Protein AF-A0A8D0LCL1-F1 (afdb_monomer)

Radius of gyration: 14.92 Å; Cα contacts (8 Å, |Δi|>4): 48; chains: 1; bounding box: 39×23×30 Å

Nearest PDB structures (foldseek):
  3te5-assembly1_C  TM=9.318E-01  e=7.382E-05  Saccharomyces cerevisiae S288C
  3tdh-assembly1_C  TM=9.309E-01  e=7.904E-05  Saccharomyces cerevisiae S288C
  3t4n-assembly1_C  TM=9.321E-01  e=1.365E-04  Saccharomyces cerevisiae S288C
  2qlv-assembly2_F  TM=9.207E-01  e=1.921E-04  Saccharomyces cerevisiae
  2qrd-assembly1_G  TM=9.469E-01  e=3.552E-04  Schizosaccharomyces pombe

Secondary structure (DSSP, 8-state):
-HHHHTS-GGGGS-SS-----EETTS-HHHHHHHHHHHT-S--PEEETTTTEEEE-

Structure (mmCIF, N/CA/C/O backbone):
data_AF-A0A8D0LCL1-F1
#
_entry.id   AF-A0A8D0LCL1-F1
#
loop_
_atom_site.group_PDB
_atom_site.id
_atom_site.type_symbol
_atom_site.label_atom_id
_atom_site.label_alt_id
_atom_site.label_comp_id
_atom_site.label_asym_id
_atom_site.label_entity_id
_atom_sit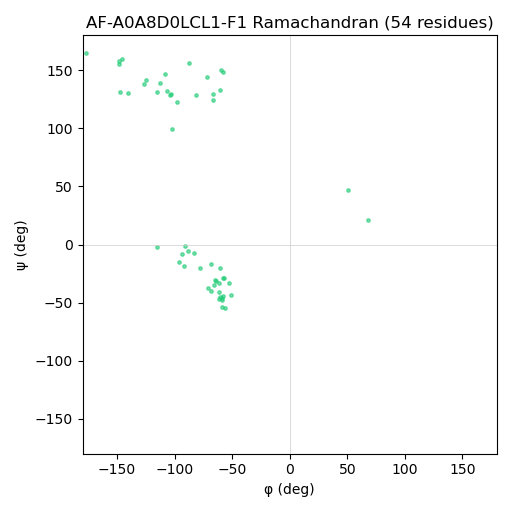e.label_seq_id
_atom_site.pdbx_PDB_ins_code
_atom_site.Cartn_x
_atom_site.Cartn_y
_atom_site.Cartn_z
_atom_site.occupancy
_atom_site.B_iso_or_equiv
_atom_site.auth_seq_id
_atom_site.auth_comp_id
_atom_site.auth_asym_id
_atom_site.auth_atom_id
_atom_site.pdbx_PDB_model_num
ATOM 1 N N . MET A 1 1 ? 22.324 -14.177 -13.056 1.00 61.69 1 MET A N 1
ATOM 2 C CA . MET A 1 1 ? 22.334 -13.170 -11.962 1.00 61.69 1 MET A CA 1
ATOM 3 C C . MET A 1 1 ? 22.853 -11.785 -12.371 1.00 61.69 1 MET A C 1
ATOM 5 O O . MET A 1 1 ? 22.484 -10.826 -11.708 1.00 61.69 1 MET A O 1
ATOM 9 N N . ARG A 1 2 ? 23.662 -11.636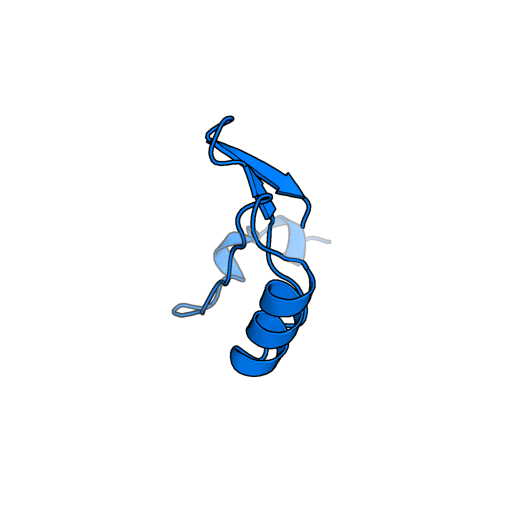 -13.436 1.00 85.44 2 ARG A N 1
ATOM 10 C CA . 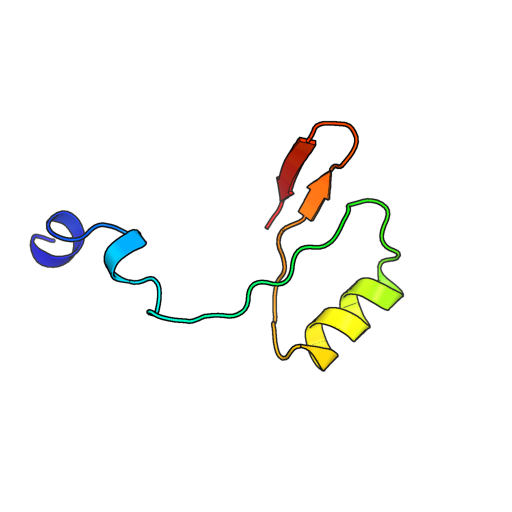ARG A 1 2 ? 24.221 -10.330 -13.849 1.00 85.44 2 ARG A CA 1
ATOM 11 C C . ARG A 1 2 ? 23.148 -9.279 -14.171 1.00 85.44 2 ARG A C 1
ATOM 13 O O . ARG A 1 2 ? 23.225 -8.185 -13.642 1.00 85.44 2 ARG A O 1
ATOM 20 N N . PHE A 1 3 ? 22.111 -9.644 -14.930 1.00 91.38 3 PHE A N 1
ATOM 21 C CA . PHE A 1 3 ? 21.037 -8.723 -15.331 1.00 91.38 3 PHE A CA 1
ATOM 22 C C . PHE A 1 3 ? 20.330 -8.050 -14.142 1.00 91.38 3 PHE A C 1
ATOM 24 O O . PHE A 1 3 ? 20.324 -6.828 -14.063 1.00 91.38 3 PHE A O 1
ATOM 31 N N . MET A 1 4 ? 19.815 -8.825 -13.178 1.00 92.00 4 MET A N 1
ATOM 32 C CA . MET A 1 4 ? 19.117 -8.266 -12.006 1.00 92.00 4 MET A CA 1
ATOM 33 C C . MET A 1 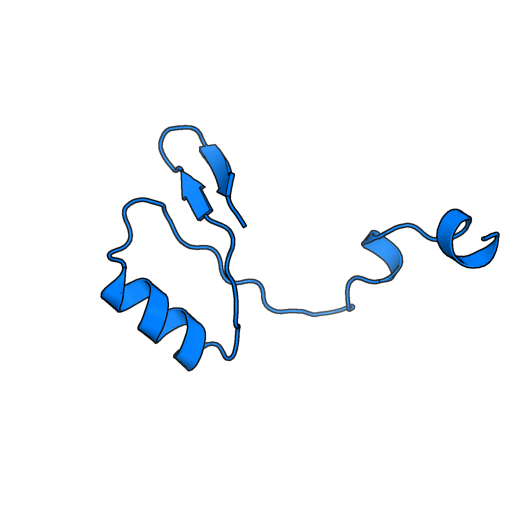4 ? 20.029 -7.423 -11.105 1.00 92.00 4 MET A C 1
ATOM 35 O O . MET A 1 4 ? 19.558 -6.487 -10.480 1.00 92.00 4 MET A O 1
ATOM 39 N N . ARG A 1 5 ? 21.333 -7.729 -11.032 1.00 91.81 5 ARG A N 1
ATOM 40 C CA . ARG A 1 5 ? 22.293 -6.934 -10.242 1.00 91.81 5 ARG A CA 1
ATOM 41 C C . ARG A 1 5 ? 22.715 -5.638 -10.933 1.00 91.81 5 ARG A C 1
ATOM 43 O O . ARG A 1 5 ? 23.216 -4.740 -10.269 1.00 91.81 5 ARG A O 1
ATOM 50 N N . SER A 1 6 ? 22.548 -5.560 -12.249 1.00 94.19 6 SER A N 1
ATOM 51 C CA . SER A 1 6 ? 22.881 -4.380 -13.049 1.00 94.19 6 SER A CA 1
ATOM 52 C C . SER A 1 6 ? 21.735 -3.368 -13.157 1.00 94.19 6 SER A C 1
ATOM 54 O O . SER A 1 6 ? 21.969 -2.298 -13.704 1.00 94.19 6 SER A O 1
ATOM 56 N N . HIS A 1 7 ? 20.541 -3.676 -12.635 1.00 93.94 7 HIS A N 1
ATOM 57 C CA . HIS A 1 7 ? 19.366 -2.798 -12.671 1.00 93.94 7 HIS A CA 1
ATOM 58 C C . HIS A 1 7 ? 18.830 -2.563 -11.256 1.00 93.94 7 HIS A C 1
ATOM 60 O O . HIS A 1 7 ? 18.829 -3.463 -10.416 1.00 93.94 7 HIS A O 1
ATOM 66 N N . LYS A 1 8 ? 18.377 -1.342 -10.980 1.00 93.75 8 LYS A N 1
ATOM 67 C CA . LYS A 1 8 ? 17.737 -0.954 -9.718 1.00 93.75 8 LYS A CA 1
ATOM 68 C C . LYS A 1 8 ? 16.235 -1.226 -9.803 1.00 93.75 8 LYS A C 1
ATOM 70 O O . LYS A 1 8 ? 15.654 -1.175 -10.880 1.00 93.75 8 LYS A O 1
ATOM 75 N N . CYS A 1 9 ? 15.564 -1.414 -8.664 1.00 92.88 9 CYS A N 1
ATOM 76 C CA . CYS A 1 9 ? 14.097 -1.543 -8.640 1.00 92.88 9 CYS A CA 1
ATOM 77 C C . CYS A 1 9 ? 13.388 -0.321 -9.246 1.00 92.88 9 CYS A C 1
ATOM 79 O O . CYS A 1 9 ? 12.303 -0.456 -9.801 1.00 92.88 9 CYS A O 1
ATOM 81 N N . TYR A 1 10 ? 14.019 0.855 -9.162 1.00 94.12 10 TYR A N 1
ATOM 82 C CA . TYR A 1 10 ? 13.521 2.081 -9.779 1.00 94.12 10 TYR A CA 1
ATOM 83 C C . TYR A 1 10 ? 13.410 1.969 -11.304 1.00 94.12 10 TYR A C 1
ATOM 85 O O . TYR A 1 10 ? 12.462 2.493 -11.874 1.00 94.12 10 TYR A O 1
ATOM 93 N N . ASP A 1 11 ? 14.306 1.216 -11.948 1.00 94.31 11 ASP A N 1
ATOM 94 C CA . ASP A 1 11 ? 14.308 1.031 -13.405 1.00 94.31 11 ASP A CA 1
ATOM 95 C C . ASP A 1 11 ? 13.089 0.220 -13.887 1.00 94.31 11 ASP A C 1
ATOM 97 O O . ASP A 1 11 ? 12.763 0.219 -15.070 1.00 94.31 11 ASP A O 1
ATOM 101 N N . ILE A 1 12 ? 12.410 -0.479 -12.969 1.00 94.00 12 ILE A N 1
ATOM 102 C CA . ILE A 1 12 ? 11.206 -1.279 -13.236 1.00 94.00 12 ILE A CA 1
ATOM 103 C C . ILE A 1 12 ? 9.933 -0.442 -13.031 1.00 94.00 12 ILE A C 1
ATOM 105 O O . ILE A 1 12 ? 8.862 -0.813 -13.513 1.00 94.00 12 ILE A O 1
ATOM 109 N N . VAL A 1 13 ? 10.020 0.683 -12.314 1.00 94.19 13 VAL A N 1
ATOM 110 C CA . VAL A 1 13 ? 8.859 1.540 -12.065 1.00 94.19 13 VAL A CA 1
ATOM 111 C C . VAL A 1 13 ? 8.411 2.152 -13.397 1.00 94.19 13 VAL A C 1
ATOM 113 O O . VAL A 1 13 ? 9.216 2.797 -14.071 1.00 94.19 13 VAL A O 1
ATOM 116 N N . PRO A 1 14 ? 7.139 1.978 -13.801 1.00 95.38 14 PRO A N 1
ATOM 117 C CA . PRO A 1 14 ? 6.640 2.573 -15.033 1.00 95.38 14 PRO A CA 1
ATOM 118 C C . PRO A 1 14 ? 6.764 4.098 -15.011 1.00 95.38 14 PRO A C 1
ATOM 120 O O . PRO A 1 14 ? 6.599 4.719 -13.962 1.00 95.38 14 PRO A O 1
ATOM 123 N N . THR A 1 15 ? 6.936 4.712 -16.186 1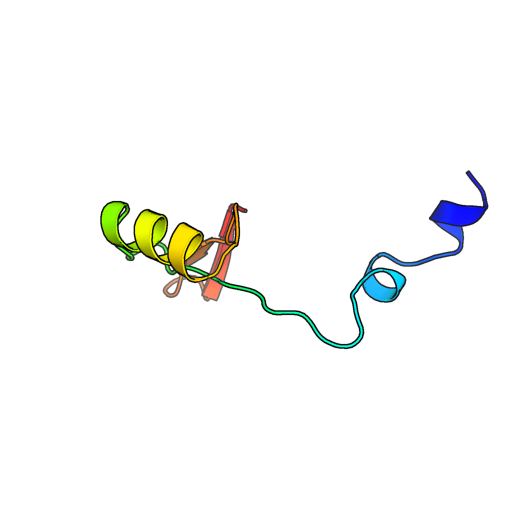.00 96.44 15 THR A N 1
ATOM 124 C CA . THR A 1 15 ? 6.978 6.179 -16.341 1.00 96.44 15 THR A CA 1
ATOM 125 C C . THR A 1 15 ? 5.770 6.873 -15.707 1.00 96.44 15 THR A C 1
ATOM 127 O O . THR A 1 15 ? 5.886 7.975 -15.179 1.00 96.44 15 THR A O 1
ATOM 130 N N . SER A 1 16 ? 4.606 6.220 -15.733 1.00 96.62 16 SER A N 1
ATOM 131 C CA . SER A 1 16 ? 3.419 6.640 -15.000 1.00 96.62 16 SER A CA 1
ATOM 132 C C . SER A 1 16 ? 2.719 5.415 -14.423 1.00 96.62 16 SER A C 1
ATOM 134 O O . SER A 1 16 ? 2.475 4.434 -15.126 1.00 96.62 16 SER A O 1
ATOM 136 N N . SER A 1 17 ? 2.405 5.463 -13.133 1.00 94.31 17 SER A N 1
ATOM 137 C CA . SER A 1 17 ? 1.614 4.443 -12.451 1.00 94.31 17 SER A CA 1
ATOM 138 C C . SER A 1 17 ? 0.739 5.088 -11.376 1.00 94.31 17 SER A C 1
ATOM 140 O O . SER A 1 17 ? 0.989 6.212 -10.940 1.00 94.31 17 SER A O 1
ATOM 142 N N . LYS A 1 18 ? -0.320 4.386 -10.967 1.00 94.31 18 LYS A N 1
ATOM 143 C CA . LYS A 1 18 ? -1.206 4.798 -9.875 1.00 94.31 18 LYS A CA 1
ATOM 144 C C . LYS A 1 18 ? -0.880 3.962 -8.641 1.00 94.31 18 LYS A C 1
ATOM 146 O O . LYS A 1 18 ? -0.892 2.737 -8.721 1.00 94.31 18 LYS A O 1
ATOM 151 N N . LEU A 1 19 ? -0.659 4.621 -7.508 1.00 94.75 19 LEU A N 1
ATOM 152 C CA . LEU A 1 19 ? -0.503 3.985 -6.202 1.00 94.75 19 LEU A CA 1
ATOM 153 C C . LEU A 1 19 ? -1.653 4.420 -5.289 1.00 94.75 19 LEU A C 1
ATOM 155 O O . LEU A 1 19 ? -1.947 5.608 -5.187 1.00 94.75 19 LEU A O 1
ATOM 159 N N . VAL A 1 20 ? -2.293 3.456 -4.627 1.00 96.94 20 VAL A N 1
ATOM 160 C CA . VAL A 1 20 ? -3.317 3.701 -3.603 1.00 96.94 20 VAL A CA 1
ATOM 161 C C . VAL A 1 20 ? -2.709 3.384 -2.245 1.00 96.94 20 VAL A C 1
ATOM 163 O O . VAL A 1 20 ? -2.098 2.332 -2.090 1.00 96.94 20 VAL A O 1
ATOM 166 N N . VAL A 1 21 ? -2.886 4.279 -1.276 1.00 97.31 21 VAL A N 1
ATOM 167 C CA . VAL A 1 21 ? -2.422 4.126 0.109 1.00 97.31 21 VAL A CA 1
ATOM 168 C C . VAL A 1 21 ? -3.614 4.342 1.033 1.00 97.31 21 VAL A C 1
ATOM 170 O O . VAL A 1 21 ? -4.419 5.246 0.795 1.00 97.31 21 VAL A O 1
ATOM 173 N N . PHE A 1 22 ? -3.737 3.527 2.077 1.00 97.94 22 PHE A N 1
ATOM 174 C CA . PHE A 1 22 ? -4.796 3.671 3.074 1.00 97.94 22 PHE A CA 1
ATOM 175 C C . PHE A 1 22 ? -4.231 4.075 4.425 1.00 97.94 22 PHE A C 1
ATOM 177 O O . PHE A 1 22 ? -3.214 3.544 4.860 1.00 97.94 22 PHE A O 1
ATOM 184 N N . ASP A 1 23 ? -4.916 4.985 5.111 1.00 97.62 23 ASP A N 1
ATOM 185 C CA . ASP A 1 23 ? -4.605 5.266 6.508 1.00 97.62 23 ASP A CA 1
ATOM 186 C C . ASP A 1 23 ? -5.063 4.101 7.400 1.00 97.62 23 ASP A C 1
ATOM 188 O O . ASP A 1 23 ? -6.110 3.501 7.150 1.00 97.62 23 ASP A O 1
ATOM 192 N N . THR A 1 24 ? -4.316 3.794 8.461 1.00 96.81 24 THR A N 1
ATOM 193 C CA . THR A 1 24 ? -4.662 2.724 9.413 1.00 96.81 24 THR A CA 1
ATOM 194 C C . THR A 1 24 ? -5.999 2.938 10.123 1.00 96.81 24 THR A C 1
ATOM 196 O O . THR A 1 24 ? -6.591 1.982 10.619 1.00 96.81 24 THR A O 1
ATOM 199 N N . THR A 1 25 ? -6.506 4.171 10.160 1.00 97.00 25 THR A N 1
ATOM 200 C CA . THR A 1 25 ? -7.828 4.503 10.709 1.00 97.00 25 THR A CA 1
ATOM 201 C C . THR A 1 25 ? -8.974 4.290 9.713 1.00 97.00 25 THR A C 1
ATOM 203 O O . THR A 1 25 ? -10.147 4.371 10.093 1.00 97.00 25 THR A O 1
ATOM 206 N N . LEU A 1 26 ? -8.676 3.990 8.441 1.00 97.25 26 LEU A N 1
ATOM 207 C CA . LEU A 1 26 ? -9.692 3.708 7.432 1.00 97.25 26 LEU A CA 1
ATOM 208 C C . LEU A 1 26 ? -10.430 2.406 7.764 1.00 97.25 26 LEU A C 1
ATOM 210 O O . LEU A 1 26 ? -9.837 1.349 7.962 1.00 97.25 26 LEU A O 1
ATOM 214 N N . GLN A 1 27 ? -11.762 2.463 7.760 1.00 97.62 27 GLN A N 1
ATOM 215 C CA . GLN A 1 27 ? -12.586 1.280 7.994 1.00 97.62 27 GLN A CA 1
ATOM 216 C C . GLN A 1 27 ? -12.332 0.203 6.932 1.00 97.62 27 GLN A C 1
ATOM 218 O O . GLN A 1 27 ? -12.430 0.468 5.732 1.00 97.62 27 GLN A O 1
ATOM 223 N N . VAL A 1 28 ? -12.143 -1.037 7.384 1.00 96.69 28 VAL A N 1
ATOM 224 C CA . VAL A 1 28 ? -11.839 -2.208 6.545 1.00 96.69 28 VAL A CA 1
ATOM 225 C C . VAL A 1 28 ? -12.819 -2.366 5.376 1.00 96.69 28 VAL A C 1
ATOM 227 O O . VAL A 1 28 ? -12.403 -2.551 4.236 1.00 96.69 28 VAL A O 1
ATOM 230 N N . LYS A 1 29 ? -14.127 -2.196 5.616 1.00 97.81 29 LYS A N 1
ATOM 231 C CA . LYS A 1 29 ? -15.151 -2.266 4.559 1.00 97.81 29 LYS A CA 1
ATOM 232 C C . LYS A 1 29 ? -14.894 -1.249 3.439 1.00 97.81 29 LYS A C 1
ATOM 234 O O . LYS A 1 29 ? -14.981 -1.597 2.266 1.00 97.81 29 LYS A O 1
ATOM 239 N N . LYS A 1 30 ? -14.558 -0.002 3.791 1.00 98.06 30 LYS A N 1
ATOM 240 C CA . LYS A 1 30 ? -14.257 1.064 2.821 1.00 98.06 30 LYS A CA 1
ATOM 241 C C . LYS A 1 30 ? -12.954 0.782 2.076 1.00 98.06 30 LYS A C 1
ATOM 243 O O . LYS A 1 30 ? -12.912 0.984 0.868 1.00 98.06 30 LYS A O 1
ATOM 248 N N . ALA A 1 31 ? -11.940 0.274 2.777 1.00 97.56 31 ALA A N 1
ATOM 249 C CA . ALA A 1 31 ? -10.673 -0.125 2.172 1.00 97.56 31 ALA A CA 1
ATOM 250 C C . ALA A 1 31 ? -10.884 -1.201 1.092 1.00 97.56 31 ALA A C 1
ATOM 252 O O . ALA A 1 31 ? -10.428 -1.028 -0.035 1.00 97.56 31 ALA A O 1
ATOM 253 N N . PHE A 1 32 ? -11.666 -2.250 1.377 1.00 97.31 32 PHE A N 1
ATOM 254 C CA . PHE A 1 32 ? -11.980 -3.290 0.389 1.00 97.31 32 PHE A CA 1
ATOM 255 C C . PHE A 1 32 ? -12.704 -2.747 -0.847 1.00 97.31 32 PHE A C 1
ATOM 257 O O . PHE A 1 32 ? -12.313 -3.064 -1.970 1.00 97.31 32 PHE A O 1
ATOM 264 N N . PHE A 1 33 ? -13.714 -1.889 -0.669 1.00 97.94 33 PHE A N 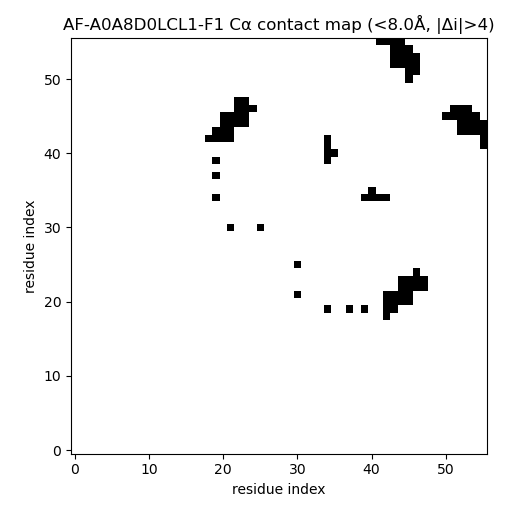1
ATOM 265 C CA . PHE A 1 33 ? -14.371 -1.249 -1.813 1.00 97.94 33 PHE A CA 1
ATOM 266 C C . PHE A 1 33 ? -13.405 -0.379 -2.621 1.00 97.94 33 PHE A C 1
ATOM 268 O O . PHE A 1 33 ? -13.432 -0.415 -3.849 1.00 97.94 33 PHE A O 1
ATOM 275 N N . ALA A 1 34 ? -12.529 0.371 -1.949 1.00 97.56 34 ALA A N 1
ATOM 276 C CA . ALA A 1 34 ? -11.551 1.226 -2.607 1.00 97.56 34 ALA A CA 1
ATOM 277 C C . ALA A 1 34 ? -10.508 0.427 -3.407 1.00 97.56 34 ALA A C 1
ATOM 279 O O . ALA A 1 34 ? -10.118 0.886 -4.481 1.00 97.56 34 ALA A O 1
ATOM 280 N N . LEU A 1 35 ? -10.096 -0.761 -2.943 1.00 97.44 35 LEU A N 1
ATOM 281 C CA . LEU A 1 35 ? -9.221 -1.666 -3.704 1.00 97.44 35 LEU A CA 1
ATOM 282 C C . LEU A 1 35 ? -9.867 -2.058 -5.037 1.00 97.44 35 LEU A C 1
ATOM 284 O O . LEU A 1 35 ? -9.292 -1.823 -6.100 1.00 97.44 35 LEU A O 1
ATOM 288 N N . VAL A 1 36 ? -11.100 -2.575 -4.976 1.00 97.81 36 VAL A N 1
ATOM 289 C CA . VAL A 1 36 ? -11.852 -3.015 -6.161 1.00 97.81 36 VAL A CA 1
ATOM 290 C C . VAL A 1 36 ? -12.105 -1.845 -7.113 1.00 97.81 36 VAL A C 1
ATOM 292 O O . VAL A 1 36 ? -11.833 -1.959 -8.305 1.00 97.81 36 VAL A O 1
ATOM 295 N N . ALA A 1 37 ? -12.552 -0.698 -6.595 1.00 97.81 37 ALA A N 1
ATOM 296 C CA . ALA A 1 37 ? -12.851 0.484 -7.403 1.00 97.81 37 ALA A CA 1
ATOM 297 C C . ALA A 1 37 ? -11.613 1.070 -8.105 1.00 97.81 37 ALA A C 1
ATOM 299 O O . ALA A 1 37 ? -11.730 1.624 -9.195 1.00 97.81 37 ALA A O 1
ATOM 300 N N . ASN A 1 38 ? -10.425 0.945 -7.505 1.00 97.25 38 ASN A N 1
ATOM 301 C CA . ASN A 1 38 ? -9.173 1.395 -8.119 1.00 97.25 38 ASN A CA 1
ATOM 302 C C . ASN A 1 38 ? -8.472 0.311 -8.952 1.00 97.25 38 ASN A C 1
ATOM 304 O O . ASN A 1 38 ? -7.427 0.596 -9.537 1.00 97.25 38 ASN A O 1
ATOM 308 N N . GLY A 1 39 ? -9.023 -0.906 -9.019 1.00 96.75 39 GLY A N 1
ATOM 309 C CA . GLY A 1 39 ? -8.442 -2.023 -9.765 1.00 96.75 39 GLY A CA 1
ATOM 310 C C . GLY A 1 39 ? -7.129 -2.553 -9.177 1.00 96.75 39 GLY A C 1
ATOM 311 O O . GLY A 1 39 ? -6.347 -3.175 -9.893 1.00 96.75 39 GLY A O 1
ATOM 312 N N . VAL A 1 40 ? -6.864 -2.305 -7.891 1.00 96.38 40 VAL A N 1
ATOM 313 C CA . VAL A 1 40 ? -5.641 -2.743 -7.199 1.00 96.38 40 VAL A CA 1
ATOM 314 C C . VAL A 1 40 ? -5.954 -3.864 -6.209 1.00 96.38 40 VAL A C 1
ATOM 316 O O . VAL A 1 40 ? -7.029 -3.906 -5.619 1.00 96.38 40 VAL A O 1
ATOM 319 N N . ARG A 1 41 ? -5.013 -4.796 -6.019 1.00 95.31 41 ARG A N 1
ATOM 320 C CA . ARG A 1 41 ? -5.182 -5.948 -5.106 1.00 95.31 41 ARG A CA 1
ATOM 321 C C . ARG A 1 41 ? -4.577 -5.736 -3.719 1.00 95.31 41 ARG A C 1
ATOM 323 O O . ARG A 1 41 ? -4.881 -6.497 -2.810 1.00 95.31 41 ARG A O 1
ATOM 330 N N . ALA A 1 42 ? -3.722 -4.731 -3.578 1.00 95.94 42 ALA A N 1
ATOM 331 C CA . ALA A 1 42 ? -3.054 -4.367 -2.340 1.00 95.94 42 ALA A CA 1
ATOM 332 C C . ALA A 1 42 ? -2.821 -2.854 -2.322 1.00 95.94 42 ALA A C 1
ATOM 334 O O . ALA A 1 42 ? -2.761 -2.215 -3.377 1.00 95.94 42 ALA A O 1
ATOM 335 N N . ALA A 1 43 ? -2.707 -2.303 -1.120 1.00 97.44 43 ALA A N 1
ATOM 336 C CA . ALA A 1 43 ? -2.427 -0.900 -0.874 1.00 97.44 43 ALA A CA 1
ATOM 337 C C . ALA A 1 43 ? -1.596 -0.802 0.413 1.00 97.44 43 ALA A C 1
ATOM 339 O O . ALA A 1 43 ? -2.000 -1.395 1.417 1.00 97.44 43 ALA A O 1
ATOM 340 N N . PRO A 1 44 ? -0.476 -0.059 0.420 1.00 97.62 44 PRO A N 1
ATOM 341 C CA . PRO A 1 44 ? 0.281 0.175 1.640 1.00 97.62 44 PRO A CA 1
ATOM 342 C C . PRO A 1 44 ? -0.567 0.842 2.723 1.00 97.62 44 PRO A C 1
ATOM 344 O O . PRO A 1 44 ? -1.445 1.663 2.432 1.00 97.62 44 PRO A O 1
ATOM 347 N N . LEU A 1 45 ? -0.257 0.518 3.977 1.00 97.75 45 LEU A N 1
ATOM 348 C CA . LEU A 1 45 ? -0.879 1.118 5.150 1.00 97.75 45 LEU A CA 1
ATOM 349 C C . LEU A 1 45 ? 0.001 2.232 5.706 1.00 97.75 45 LEU A C 1
ATOM 351 O O . LEU A 1 45 ? 1.153 2.007 6.083 1.00 97.75 45 LEU A O 1
ATOM 355 N N . TRP A 1 46 ? -0.571 3.425 5.787 1.00 97.88 46 TRP A N 1
ATOM 356 C CA . TRP A 1 46 ? 0.041 4.619 6.345 1.00 97.88 46 TRP A CA 1
ATOM 357 C C . TRP A 1 46 ? -0.501 4.895 7.745 1.00 97.88 46 TRP A C 1
ATOM 359 O O . TRP A 1 46 ? -1.709 4.935 7.955 1.00 97.88 46 TRP A O 1
ATOM 369 N N . GLU A 1 47 ? 0.379 5.110 8.717 1.00 97.62 47 GLU A N 1
ATOM 370 C CA . GLU A 1 47 ? -0.016 5.537 10.055 1.00 97.62 47 GLU A CA 1
ATOM 371 C C . GLU A 1 47 ? 0.245 7.036 10.219 1.00 97.62 47 GLU A C 1
ATOM 373 O O . GLU A 1 47 ? 1.363 7.456 10.527 1.00 97.62 47 GLU A O 1
ATOM 378 N N . SER A 1 48 ? -0.801 7.861 10.080 1.00 97.00 48 SER A N 1
ATOM 379 C CA . SE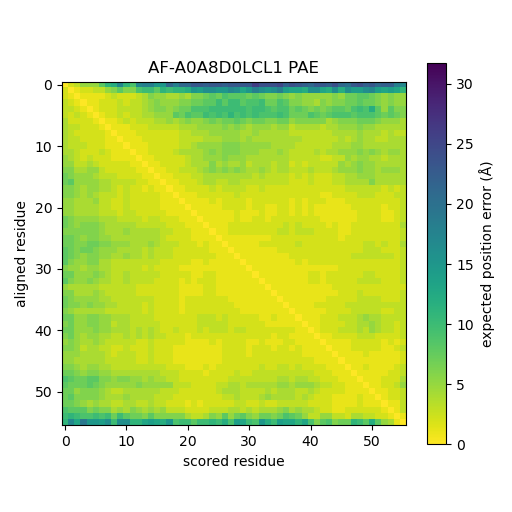R A 1 48 ? -0.670 9.325 10.147 1.00 97.00 48 SER A CA 1
ATOM 380 C C . SER A 1 48 ? -0.053 9.847 11.447 1.00 97.00 48 SER A C 1
ATOM 382 O O . SER A 1 48 ? 0.608 10.881 11.436 1.00 97.00 48 SER A O 1
ATO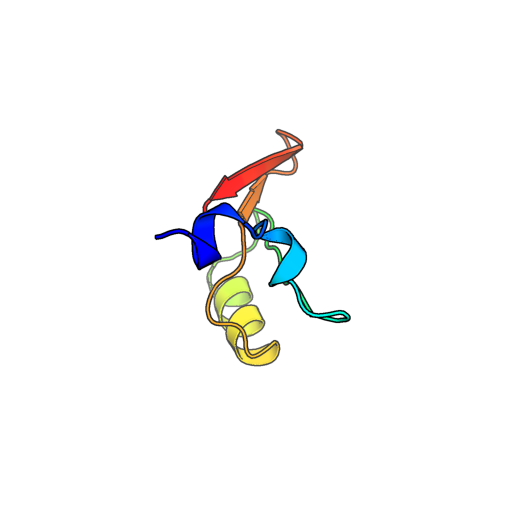M 384 N N . LYS A 1 49 ? -0.210 9.141 12.573 1.00 96.69 49 LYS A N 1
ATOM 385 C CA . LYS A 1 49 ? 0.396 9.557 13.850 1.00 96.69 49 LYS A CA 1
ATOM 386 C C . LYS A 1 49 ? 1.914 9.384 13.870 1.00 96.69 49 LYS A C 1
ATOM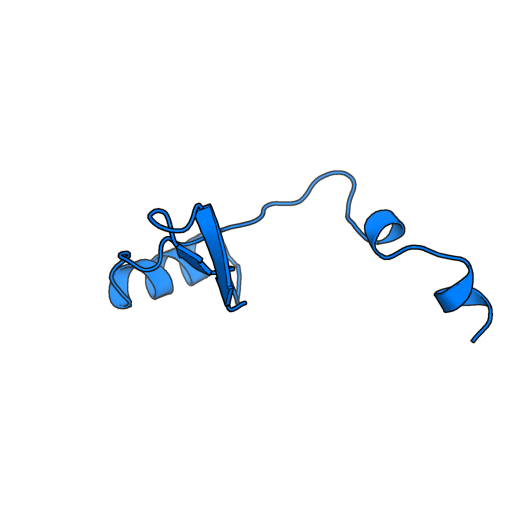 388 O O . LYS A 1 49 ? 2.604 10.209 14.455 1.00 96.69 49 LYS A O 1
ATOM 393 N N . LYS A 1 50 ? 2.425 8.317 13.250 1.00 96.31 50 LYS A N 1
ATOM 394 C CA . LYS A 1 50 ? 3.866 8.028 13.177 1.00 96.31 50 LYS A CA 1
ATOM 395 C C . LYS A 1 50 ? 4.513 8.569 11.905 1.00 96.31 50 LYS A C 1
ATOM 397 O O . LYS A 1 50 ? 5.732 8.516 11.800 1.00 96.31 50 LYS A O 1
ATOM 402 N N . GLN A 1 51 ? 3.706 9.066 10.962 1.00 96.00 51 GLN A N 1
ATOM 403 C CA . GLN A 1 51 ? 4.143 9.513 9.638 1.00 96.00 51 GLN A CA 1
ATOM 404 C C . GLN A 1 51 ? 5.000 8.440 8.946 1.00 96.00 51 GLN A C 1
ATOM 406 O O . GLN A 1 51 ? 6.094 8.713 8.458 1.00 96.00 51 GLN A O 1
ATOM 411 N N . SER A 1 52 ? 4.521 7.192 8.967 1.00 97.38 52 SER A N 1
ATOM 412 C CA . SER A 1 52 ? 5.276 6.048 8.456 1.00 97.38 52 SER A CA 1
ATOM 413 C C . SER A 1 52 ? 4.378 4.957 7.878 1.00 97.38 52 SER A C 1
ATOM 415 O O . SER A 1 52 ? 3.201 4.840 8.232 1.00 97.38 52 SER A O 1
ATOM 417 N N . PHE A 1 53 ? 4.961 4.132 7.007 1.00 96.62 53 PHE A N 1
ATOM 418 C CA . PHE A 1 53 ? 4.336 2.919 6.494 1.00 96.62 53 PHE A CA 1
ATOM 419 C C . PHE A 1 53 ? 4.498 1.778 7.496 1.00 96.62 53 PHE A C 1
ATOM 421 O O . PHE A 1 53 ? 5.606 1.478 7.937 1.00 96.62 53 PHE A O 1
ATOM 428 N N . VAL A 1 54 ? 3.386 1.126 7.832 1.00 95.94 54 VAL A N 1
ATOM 429 C CA . VAL A 1 54 ? 3.348 0.049 8.840 1.00 95.94 54 VAL A CA 1
ATOM 430 C C . VAL A 1 54 ? 2.976 -1.317 8.263 1.00 95.94 54 VAL A C 1
ATOM 432 O O . VAL A 1 54 ? 2.968 -2.306 8.991 1.00 95.94 54 VAL A O 1
ATOM 435 N N . GLY A 1 55 ? 2.684 -1.389 6.963 1.00 90.06 55 GLY A N 1
ATOM 436 C CA . GLY A 1 55 ? 2.371 -2.634 6.265 1.00 90.06 55 GLY A CA 1
ATOM 437 C C . GLY A 1 55 ? 2.154 -2.434 4.766 1.00 90.06 55 GLY A C 1
ATOM 438 O O . GLY A 1 55 ? 1.970 -1.304 4.302 1.00 90.06 55 GLY A O 1
ATOM 439 N N . THR A 1 56 ? 2.180 -3.541 4.025 1.00 68.44 56 THR A N 1
ATOM 440 C CA . THR A 1 56 ? 1.975 -3.624 2.568 1.00 68.44 56 THR A CA 1
ATOM 441 C C . THR A 1 56 ? 1.077 -4.790 2.216 1.00 68.44 56 THR A C 1
ATOM 443 O O . THR A 1 56 ? 1.317 -5.867 2.810 1.00 68.44 56 THR A O 1
#

Sequence (56 aa):
MRFMRSHKCYDIVPTSSKLVVFDTTLQVKKAFFALVANGVRAAPLWESKKQSFVGT

Organism: Sphenodon punctatus (NCBI:txid8508)

Solvent-accessible surface area (backbone atoms only — not comparable to full-atom values): 3698 Å² total; per-residue (Å²): 116,68,69,69,74,75,51,58,78,70,79,71,54,62,100,74,79,89,84,63,73,40,52,72,85,57,53,66,72,59,50,54,52,51,29,63,77,68,74,41,94,73,48,40,29,31,35,78,91,75,73,42,77,80,49,110

InterPro domains:
  IPR046342 CBS domain superfamily [G3DSA:3.10.580.10] (1-56)
  IPR046342 CBS domain superfamily [SSF54631] (1-55)
  IPR050511 AMP-activated protein kinase gamma/SDS23 families [PTHR13780] (1-55)

pLDDT: mean 94.72, std 6.2, range [61.69, 98.06]

Foldseek 3Di:
DVVVVVDDPVVVDDPDDDAAAEEPPDDPVVVVVVCVVVVHPDHWYAHPVVRDTDGD

Mean predicted aligned error: 3.64 Å